Protein AF-R8NF69-F1 (afdb_monomer_lite)

Organism: Bacillus cereus (strain VD146) (NCBI:txid1053236)

Secondary structure (DSSP, 8-state):
-HHHHHHHHHH---HHHHHHHHHHHHHHTTPPPPPHHHHHHHHHHHHHHHHHHHHHHHHHT--HHHHHHHHHTTSBPTTSSSBHHHHHH---SS-SHHHHHHHHHHHHHHHTT------TTS-HHHHHHHHHHHTT--HHHHHTS-HHHHHHHHHHHHHHHHHHHH-

Foldseek 3Di:
DLVVLLVVLLQPVDQVVSLVVLVVVCVVVVHDDDPSVVSSVSSVVSNVVSLVVLLCLLCVPQDPLLLVLLLQQLDCDVPDPDGVVRLLLDQQPDPDPVSLVSLVVSLVSLVVSVDPGDCVPGHPNVLVVLLVVSSPDHSVRLVPDDSSSSSSSSSSVSVVSNVVSVD

Sequence (167 aa):
MSQVLLQYALENGNALHLIQVAIEELRKRKIILPAMTTIERMVWEVRRRAEEKIFRLLSSSLTMEHIEKLNRLLLWMEDSPKTYLAWLREIPSSYSPDSFLKVVEKLEYIWNLQLRIDTGDLHPNRLRQLSKIGSRYEPHSFRRFDNSKKYAILVVYLLELIQDLTD

InterPro domains:
  IPR025296 Domain of unknown function DUF4158 [PF13700] (2-46)

Radius of gyration: 19.12 Å; chains: 1; bounding box: 48×29×52 Å

pLDDT: mean 91.76, std 5.42, range [66.44, 97.44]

Structure (mmCIF, N/CA/C/O backbone):
data_AF-R8NF69-F1
#
_entry.id   AF-R8NF69-F1
#
loop_
_atom_site.group_PDB
_atom_site.id
_atom_site.type_symbol
_atom_site.label_atom_id
_atom_site.label_alt_id
_atom_site.label_comp_id
_atom_site.label_asym_id
_atom_site.label_entity_id
_atom_site.label_seq_id
_atom_site.pdbx_PDB_ins_code
_atom_site.Cartn_x
_atom_site.Cartn_y
_atom_site.Cartn_z
_atom_site.occupancy
_atom_site.B_iso_or_equiv
_atom_site.auth_seq_id
_atom_site.auth_comp_id
_atom_site.auth_asym_id
_atom_site.auth_atom_id
_atom_site.pdbx_PDB_model_num
ATOM 1 N N . MET A 1 1 ? -18.781 5.932 17.120 1.00 71.44 1 MET A N 1
ATOM 2 C CA . MET A 1 1 ? -17.544 5.170 17.400 1.00 71.44 1 MET A CA 1
ATOM 3 C C . MET A 1 1 ? -16.875 4.709 16.110 1.00 71.44 1 MET A C 1
ATOM 5 O O . MET A 1 1 ? -15.742 5.096 15.871 1.00 71.44 1 MET A O 1
ATOM 9 N N . SER A 1 2 ? -17.587 3.982 15.240 1.00 75.00 2 SER A N 1
ATOM 10 C CA . SER A 1 2 ? -17.063 3.503 13.947 1.00 75.00 2 SER A CA 1
ATOM 11 C C . SER A 1 2 ? -16.480 4.607 13.056 1.00 75.00 2 SER A C 1
ATOM 13 O O . SER A 1 2 ? -15.413 4.411 12.494 1.00 75.00 2 SER A O 1
ATOM 15 N N . GLN A 1 3 ? -17.131 5.773 12.970 1.00 81.06 3 GLN A N 1
ATOM 16 C CA . GLN A 1 3 ? -16.659 6.889 12.138 1.00 81.06 3 GLN A CA 1
ATOM 17 C C . GLN A 1 3 ? -15.337 7.496 12.629 1.00 81.06 3 GLN A C 1
ATOM 19 O O . GLN A 1 3 ? -14.500 7.870 11.818 1.00 81.06 3 GLN A O 1
ATOM 24 N N . VAL A 1 4 ? -15.142 7.575 13.950 1.00 87.31 4 VAL A N 1
ATOM 25 C CA . VAL A 1 4 ? -13.902 8.097 14.547 1.00 87.31 4 VAL A CA 1
ATOM 26 C C . VAL A 1 4 ? -12.769 7.105 14.315 1.00 87.31 4 VAL A C 1
ATOM 28 O O . VAL A 1 4 ? -11.737 7.474 13.770 1.00 87.31 4 VAL A O 1
ATOM 31 N N . LEU A 1 5 ? -12.998 5.824 14.624 1.00 91.50 5 LEU A N 1
ATOM 32 C CA . LEU A 1 5 ? -12.020 4.764 14.367 1.00 91.50 5 LEU A CA 1
ATOM 33 C C . LEU A 1 5 ? -11.660 4.631 12.884 1.00 91.50 5 LEU A C 1
ATOM 35 O O . LEU A 1 5 ? -10.534 4.259 12.570 1.00 91.50 5 LEU A O 1
ATOM 39 N N . LEU A 1 6 ? -12.592 4.933 11.974 1.00 93.31 6 LEU A N 1
ATOM 40 C CA . LEU A 1 6 ? -12.326 4.908 10.539 1.00 93.31 6 LEU A CA 1
ATOM 41 C C . LEU A 1 6 ? -11.264 5.930 10.134 1.00 93.31 6 LEU A C 1
ATOM 43 O O . LEU A 1 6 ? -10.413 5.584 9.326 1.00 93.31 6 LEU A O 1
ATOM 47 N N . GLN A 1 7 ? -11.272 7.137 10.707 1.00 92.62 7 GLN A N 1
ATOM 48 C CA . GLN A 1 7 ? -10.239 8.140 10.416 1.00 92.62 7 GLN A CA 1
ATOM 49 C C . GLN A 1 7 ? -8.859 7.632 10.841 1.00 92.62 7 GLN A C 1
ATOM 51 O O . GLN A 1 7 ? -7.955 7.543 10.016 1.00 92.62 7 GLN A O 1
ATOM 56 N N . TYR A 1 8 ? -8.744 7.124 12.071 1.00 93.56 8 TYR A N 1
ATOM 57 C CA . TYR A 1 8 ? -7.502 6.508 12.545 1.00 93.56 8 TYR A CA 1
ATOM 58 C C . TYR A 1 8 ? -7.055 5.321 11.681 1.00 93.56 8 TYR A C 1
ATOM 60 O O . TYR A 1 8 ? -5.865 5.144 11.441 1.00 93.56 8 TYR A O 1
ATOM 68 N N . ALA A 1 9 ? -7.988 4.510 11.174 1.00 94.44 9 ALA A N 1
ATOM 69 C CA . ALA A 1 9 ? -7.660 3.378 10.309 1.00 94.44 9 ALA A CA 1
ATOM 70 C C . ALA A 1 9 ? -7.218 3.793 8.895 1.00 94.44 9 ALA A C 1
ATOM 72 O O . ALA A 1 9 ? -6.434 3.070 8.273 1.00 94.44 9 ALA A O 1
ATOM 73 N N . LEU A 1 10 ? -7.700 4.933 8.386 1.00 93.50 10 LEU A N 1
ATOM 74 C CA . LEU A 1 10 ? -7.230 5.521 7.127 1.00 93.50 10 LEU A CA 1
ATOM 75 C C . LEU A 1 10 ? -5.794 6.046 7.258 1.00 93.50 10 LEU A C 1
ATOM 77 O O . LEU A 1 10 ? -5.026 5.955 6.303 1.00 93.50 10 LEU A O 1
ATOM 81 N N . GLU A 1 11 ? -5.414 6.520 8.444 1.00 93.44 11 GLU A N 1
ATOM 82 C CA . GLU A 1 11 ? -4.061 6.997 8.747 1.00 93.44 11 GLU A CA 1
ATOM 83 C C . GLU A 1 11 ? -3.086 5.853 9.060 1.00 93.44 11 GLU A C 1
ATOM 85 O O . GLU A 1 11 ? -1.942 5.845 8.593 1.00 93.44 11 GLU A O 1
ATOM 90 N N . ASN A 1 12 ? -3.537 4.873 9.850 1.00 92.62 12 ASN A N 1
ATOM 91 C CA . ASN A 1 12 ? -2.732 3.768 10.349 1.00 92.62 12 ASN A CA 1
ATOM 92 C C . ASN A 1 12 ? -3.557 2.477 10.483 1.00 92.62 12 ASN A C 1
ATOM 94 O O . ASN A 1 12 ? -4.356 2.300 11.400 1.00 92.62 12 ASN A O 1
ATOM 98 N N . GLY A 1 13 ? -3.285 1.505 9.611 1.00 89.56 13 GLY A N 1
ATOM 99 C CA . GLY A 1 13 ? -3.992 0.222 9.616 1.00 89.56 13 GLY A CA 1
ATOM 100 C C . GLY A 1 13 ? -3.480 -0.804 10.634 1.00 89.56 13 GLY A C 1
ATOM 101 O O . GLY A 1 13 ? -3.832 -1.980 10.505 1.00 89.56 13 GLY A O 1
ATOM 102 N N . ASN A 1 14 ? -2.625 -0.429 11.592 1.00 93.44 14 ASN A N 1
ATOM 103 C CA . ASN A 1 14 ? -2.115 -1.338 12.622 1.00 93.44 14 ASN A CA 1
ATOM 104 C C . ASN A 1 14 ? -3.223 -1.716 13.623 1.00 93.44 14 ASN A C 1
ATOM 106 O O . ASN A 1 14 ? -3.830 -0.855 14.254 1.00 93.44 14 ASN A O 1
ATOM 110 N N . ALA A 1 15 ? -3.470 -3.018 13.793 1.00 94.00 15 ALA A N 1
ATOM 111 C CA . ALA A 1 15 ? -4.564 -3.505 14.632 1.00 94.00 15 ALA A CA 1
ATOM 112 C C . ALA A 1 15 ? -4.401 -3.146 16.116 1.00 94.00 15 ALA A C 1
ATOM 114 O O . ALA A 1 15 ? -5.369 -2.723 16.737 1.00 94.00 15 ALA A O 1
ATOM 115 N N . LEU A 1 16 ? -3.193 -3.278 16.675 1.00 95.38 16 LEU A N 1
ATOM 116 C CA . LEU A 1 16 ? -2.937 -2.981 18.089 1.00 95.38 16 LEU A CA 1
ATOM 117 C C . LEU A 1 16 ? -3.137 -1.496 18.388 1.00 95.38 16 LEU A C 1
ATOM 119 O O . LEU A 1 16 ? -3.784 -1.156 19.374 1.00 95.38 16 LEU A O 1
ATOM 123 N N . HIS A 1 17 ? -2.654 -0.626 17.500 1.00 94.75 17 HIS A N 1
ATOM 124 C CA . HIS A 1 17 ? -2.890 0.811 17.602 1.00 94.75 17 HIS A CA 1
ATOM 125 C C . HIS A 1 17 ? -4.391 1.134 17.598 1.00 94.75 17 HIS A C 1
ATOM 127 O O . HIS A 1 17 ? -4.878 1.842 18.473 1.00 94.75 17 HIS A O 1
ATOM 133 N N . LEU A 1 18 ? -5.156 0.553 16.670 1.00 96.38 18 LEU A N 1
ATOM 134 C CA . LEU A 1 18 ? -6.599 0.790 16.586 1.00 96.38 18 LEU A CA 1
ATOM 135 C C . LEU A 1 18 ? -7.374 0.223 17.783 1.00 96.38 18 LEU A C 1
ATOM 137 O O . LEU A 1 18 ? -8.369 0.817 18.192 1.00 96.38 18 LEU A O 1
ATOM 141 N N . ILE A 1 19 ? -6.918 -0.885 18.374 1.00 97.25 19 ILE A N 1
ATOM 142 C CA . ILE A 1 19 ? -7.470 -1.413 19.631 1.00 97.25 19 ILE A CA 1
ATOM 143 C C . ILE A 1 19 ? -7.229 -0.422 20.776 1.00 97.25 19 ILE A C 1
ATOM 145 O O . ILE A 1 19 ? -8.160 -0.130 21.524 1.00 97.25 19 ILE A O 1
ATOM 149 N N . GLN A 1 20 ? -6.014 0.123 20.900 1.00 96.50 20 GLN A N 1
ATOM 150 C CA . GLN A 1 20 ? -5.691 1.130 21.919 1.00 96.50 20 GLN A CA 1
ATOM 151 C C . GLN A 1 20 ? -6.573 2.373 21.763 1.00 96.50 20 GLN A C 1
ATOM 153 O O . GLN A 1 20 ? -7.239 2.769 22.719 1.00 96.50 20 GLN A O 1
ATOM 158 N N . VAL A 1 21 ? -6.678 2.908 20.543 1.00 96.12 21 VAL A N 1
ATOM 159 C CA . VAL A 1 21 ? -7.554 4.046 20.227 1.00 96.12 21 VAL A CA 1
ATOM 160 C C . VAL A 1 21 ? -9.017 3.732 20.558 1.00 96.12 21 VAL A C 1
ATOM 162 O O . VAL A 1 21 ? -9.707 4.557 21.151 1.00 96.12 21 VAL A O 1
ATOM 165 N N . ALA A 1 22 ? -9.508 2.532 20.230 1.00 96.06 22 ALA A N 1
A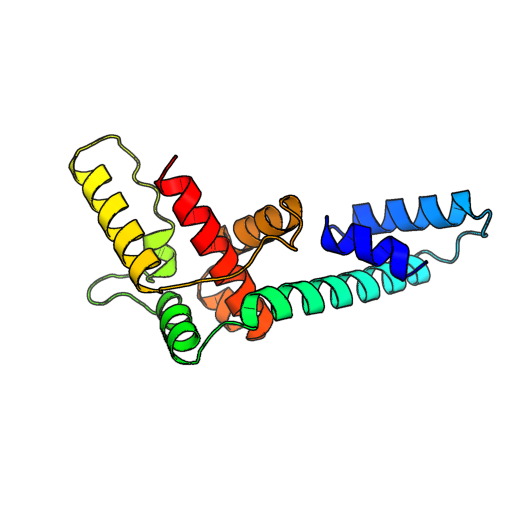TOM 166 C CA . ALA A 1 22 ? -10.879 2.133 20.545 1.00 96.06 22 ALA A CA 1
ATOM 167 C C . ALA A 1 22 ? -11.140 2.109 22.058 1.00 96.06 22 ALA A C 1
ATOM 169 O O . ALA A 1 22 ? -12.170 2.609 22.514 1.00 96.06 22 ALA A O 1
ATOM 170 N N . ILE A 1 23 ? -10.205 1.563 22.841 1.00 96.56 23 ILE A N 1
ATOM 171 C CA . ILE A 1 23 ? -10.284 1.532 24.308 1.00 96.56 23 ILE A CA 1
ATOM 172 C C . ILE A 1 23 ? -10.276 2.954 24.878 1.00 96.56 23 ILE A C 1
ATOM 174 O O . ILE A 1 23 ? -11.089 3.271 25.749 1.00 96.56 23 ILE A O 1
ATOM 178 N N . GLU A 1 24 ? -9.391 3.820 24.391 1.00 96.00 24 GLU A N 1
ATOM 179 C CA . GLU A 1 24 ? -9.318 5.218 24.819 1.00 96.00 24 GLU A CA 1
ATOM 180 C C . GLU A 1 24 ? -10.606 5.979 24.507 1.00 96.00 24 GLU A C 1
ATOM 182 O O . GLU A 1 24 ? -11.141 6.663 25.378 1.00 96.00 24 GLU A O 1
ATOM 187 N N . GLU A 1 25 ? -11.161 5.821 23.307 1.00 94.88 25 GLU A N 1
ATOM 188 C CA . GLU A 1 25 ? -12.417 6.461 22.917 1.00 94.88 25 GLU A CA 1
ATOM 189 C C . GLU A 1 25 ? -13.612 5.973 23.746 1.00 94.88 25 GLU A C 1
ATOM 191 O O . GLU A 1 25 ? -14.484 6.770 24.105 1.00 94.88 25 GLU A O 1
ATOM 196 N N . LEU A 1 26 ? -13.662 4.682 24.089 1.00 95.31 26 LEU A N 1
ATOM 197 C CA . LEU A 1 26 ? -14.677 4.140 24.998 1.00 95.31 26 LEU A CA 1
ATOM 198 C C . LEU A 1 26 ? -14.546 4.754 26.398 1.00 95.31 26 LEU A C 1
ATOM 200 O O . LEU A 1 26 ? -15.544 5.207 26.962 1.00 95.31 26 LEU A O 1
ATOM 204 N N . ARG A 1 27 ? -13.318 4.850 26.925 1.00 95.75 27 ARG A N 1
ATOM 205 C CA . ARG A 1 27 ? -13.034 5.471 28.229 1.00 95.75 27 ARG A CA 1
ATOM 206 C C . ARG A 1 27 ? -13.393 6.954 28.257 1.00 95.75 27 ARG A C 1
ATOM 208 O O . ARG A 1 27 ? -14.068 7.383 29.190 1.00 95.75 27 ARG A O 1
ATOM 215 N N . LYS A 1 28 ? -13.017 7.731 27.233 1.00 95.75 28 LYS A N 1
ATOM 216 C CA . LYS A 1 28 ? -13.366 9.163 27.114 1.00 95.75 28 LYS A CA 1
ATOM 217 C C . LYS A 1 28 ? -14.877 9.385 27.158 1.00 95.75 28 LYS A C 1
ATOM 219 O O . LYS A 1 28 ? -15.350 10.338 27.767 1.00 95.75 28 LYS A O 1
ATOM 224 N N . ARG A 1 29 ? -15.641 8.474 26.550 1.00 95.00 29 ARG A N 1
ATOM 225 C CA . ARG A 1 29 ? -17.112 8.497 26.542 1.00 95.00 29 ARG A CA 1
ATOM 226 C C . ARG A 1 29 ? -17.741 7.881 27.794 1.00 95.00 29 ARG A C 1
ATOM 228 O O . ARG A 1 29 ? -18.963 7.803 27.860 1.00 95.00 29 ARG A O 1
ATOM 235 N N . LYS A 1 30 ? -16.931 7.448 28.769 1.00 95.94 30 LYS A N 1
ATOM 236 C CA . LYS A 1 30 ? -17.358 6.778 30.008 1.00 95.94 30 LYS A CA 1
ATOM 237 C C . LYS A 1 30 ? -18.202 5.520 29.750 1.00 95.94 30 LYS A C 1
ATOM 239 O O . LYS A 1 30 ? -19.117 5.212 30.506 1.00 95.94 30 LYS A O 1
ATOM 244 N N . ILE A 1 31 ? -17.898 4.796 28.672 1.00 94.94 31 ILE A N 1
ATOM 245 C CA . ILE A 1 31 ? -18.554 3.535 28.314 1.00 94.94 31 ILE A CA 1
ATOM 246 C C . ILE A 1 31 ? -17.802 2.383 28.991 1.00 94.94 31 ILE A C 1
ATOM 248 O O . ILE A 1 31 ? -16.573 2.323 28.928 1.00 94.94 31 ILE A O 1
ATOM 252 N N . ILE A 1 32 ? -18.537 1.457 29.615 1.00 95.50 32 ILE A N 1
ATOM 253 C CA . ILE A 1 32 ? -17.968 0.217 30.165 1.00 95.50 32 ILE A CA 1
ATOM 254 C C . ILE A 1 32 ? -17.305 -0.558 29.026 1.00 95.50 32 ILE A C 1
ATOM 256 O O . ILE A 1 32 ? -17.918 -0.774 27.978 1.00 95.50 32 ILE A O 1
ATOM 260 N N . LEU A 1 33 ? -16.051 -0.970 29.223 1.00 95.38 33 LEU A N 1
ATOM 261 C CA . LEU A 1 33 ? -15.326 -1.707 28.196 1.00 95.38 33 LEU A CA 1
ATOM 262 C C . LEU A 1 33 ? -16.050 -3.029 27.900 1.00 95.38 33 LEU A C 1
ATOM 264 O O . LEU A 1 33 ? -16.240 -3.832 28.816 1.00 95.38 33 LEU A O 1
ATOM 268 N N . PRO A 1 34 ? -16.459 -3.269 26.641 1.00 95.56 34 PRO A N 1
ATOM 269 C CA . PRO A 1 34 ? -17.011 -4.554 26.256 1.00 95.56 34 PRO A CA 1
ATOM 270 C C . PRO A 1 34 ? -15.906 -5.618 26.266 1.00 95.56 34 PRO A C 1
ATOM 272 O O . PRO A 1 34 ? -14.716 -5.310 26.370 1.00 95.56 34 PRO A O 1
ATOM 275 N N . ALA A 1 35 ? -16.295 -6.883 26.106 1.00 97.44 35 ALA A N 1
ATOM 276 C CA . ALA A 1 35 ? -15.339 -7.976 25.960 1.00 97.44 35 ALA A CA 1
ATOM 277 C C . ALA A 1 35 ? -14.343 -7.701 24.817 1.00 97.44 35 ALA A C 1
ATOM 279 O O . ALA A 1 35 ? -14.723 -7.152 23.777 1.00 97.44 35 ALA A O 1
ATOM 280 N N . MET A 1 36 ? -13.085 -8.131 24.974 1.00 96.12 36 MET A N 1
ATOM 281 C CA . MET A 1 36 ? -12.031 -7.871 23.980 1.00 96.12 36 MET A CA 1
ATOM 282 C C . MET A 1 36 ? -12.396 -8.350 22.573 1.00 96.12 36 MET A C 1
ATOM 284 O O . MET A 1 36 ? -12.170 -7.622 21.612 1.00 96.12 36 MET A O 1
ATOM 288 N N . THR A 1 37 ? -13.084 -9.485 22.454 1.00 97.38 37 THR A N 1
ATOM 289 C CA . THR A 1 37 ? -13.587 -10.016 21.175 1.00 97.38 37 THR A CA 1
ATOM 290 C C . THR A 1 37 ? -14.514 -9.041 20.439 1.00 97.38 37 THR A C 1
ATOM 292 O O . THR A 1 37 ? -14.539 -8.989 19.210 1.00 97.38 37 THR A O 1
ATOM 295 N N . THR A 1 38 ? -15.263 -8.216 21.175 1.00 96.44 38 THR A N 1
ATOM 296 C CA . THR A 1 38 ? -16.123 -7.176 20.594 1.00 96.44 38 THR A CA 1
ATOM 297 C C . THR A 1 38 ? -15.295 -6.027 20.030 1.00 96.44 38 THR A C 1
ATOM 299 O O . THR A 1 38 ? -15.605 -5.522 18.950 1.00 96.44 38 THR A O 1
ATOM 302 N N . ILE A 1 39 ? -14.233 -5.635 20.737 1.00 96.25 39 ILE A N 1
ATOM 303 C CA . ILE A 1 39 ? -13.310 -4.579 20.308 1.00 96.25 39 ILE A CA 1
ATOM 304 C C . ILE A 1 39 ? -12.534 -5.040 19.073 1.00 96.25 39 ILE A C 1
ATOM 306 O O . ILE A 1 39 ? -12.482 -4.319 18.080 1.00 96.25 39 ILE A O 1
ATOM 310 N N . GLU A 1 40 ? -12.006 -6.263 19.089 1.00 96.25 40 GLU A N 1
ATOM 311 C CA . GLU A 1 40 ? -11.290 -6.861 17.959 1.00 96.25 40 GLU A CA 1
ATOM 312 C C . GLU A 1 40 ? -12.160 -6.928 16.708 1.00 96.25 40 GLU A C 1
ATOM 314 O O . GLU A 1 40 ? -11.733 -6.488 15.641 1.00 96.25 40 GLU A O 1
ATOM 319 N N . ARG A 1 41 ? -13.408 -7.401 16.838 1.00 96.25 41 ARG A N 1
ATOM 320 C CA . ARG A 1 41 ? -14.358 -7.432 15.720 1.00 96.25 41 ARG A CA 1
ATOM 321 C C . ARG A 1 41 ? -14.628 -6.030 15.177 1.00 96.25 41 ARG A C 1
ATOM 323 O O . ARG A 1 41 ? -14.630 -5.837 13.967 1.00 96.25 41 ARG A O 1
ATOM 330 N N . MET A 1 42 ? -14.816 -5.041 16.052 1.00 95.12 42 MET A N 1
ATOM 331 C CA . MET A 1 42 ? -15.015 -3.649 15.635 1.00 95.12 42 MET A CA 1
ATOM 332 C C . MET A 1 42 ? -13.799 -3.105 14.874 1.00 95.12 42 MET A C 1
ATOM 334 O O . MET A 1 42 ? -13.962 -2.485 13.825 1.00 95.12 42 MET A O 1
ATOM 338 N N . VAL A 1 43 ? -12.587 -3.353 15.374 1.00 96.44 43 VAL A N 1
ATOM 339 C CA . VAL A 1 43 ? -11.342 -2.937 14.719 1.00 96.44 43 VAL A CA 1
ATOM 340 C C . VAL A 1 43 ? -11.169 -3.644 13.378 1.00 96.44 43 VAL A C 1
ATOM 342 O O . VAL A 1 43 ? -10.813 -2.994 12.399 1.00 96.44 43 VAL A O 1
ATOM 345 N N . TRP A 1 44 ? -11.454 -4.944 13.296 1.00 96.12 44 TRP A N 1
ATOM 346 C CA . TRP A 1 44 ? -11.400 -5.700 12.046 1.00 96.12 44 TRP A CA 1
ATOM 347 C C . TRP A 1 44 ? -12.328 -5.109 10.978 1.00 96.12 44 TRP A C 1
ATOM 349 O O . TRP A 1 44 ? -11.877 -4.819 9.870 1.00 96.12 44 TRP A O 1
ATOM 359 N N . GLU A 1 45 ? -13.588 -4.842 11.331 1.00 95.88 45 GLU A N 1
ATOM 360 C CA . GLU A 1 45 ? -14.575 -4.218 10.441 1.00 95.88 45 GLU A CA 1
ATOM 361 C C . GLU A 1 45 ? -14.115 -2.845 9.940 1.00 95.88 45 GLU A C 1
ATOM 363 O O . GLU A 1 45 ? -14.180 -2.540 8.749 1.00 95.88 45 GLU A O 1
ATOM 368 N N . VAL A 1 46 ? -13.624 -1.998 10.847 1.00 95.88 46 VAL A N 1
ATOM 369 C CA . VAL A 1 46 ? -13.172 -0.649 10.495 1.00 95.88 46 VAL A CA 1
ATOM 370 C C . VAL A 1 46 ? -11.929 -0.693 9.604 1.00 95.88 46 VAL A C 1
ATOM 372 O O . VAL A 1 46 ? -11.867 0.039 8.616 1.00 95.88 46 VAL A O 1
ATOM 375 N N . ARG A 1 47 ? -10.968 -1.576 9.899 1.00 95.62 47 ARG A N 1
ATOM 376 C CA . ARG A 1 47 ? -9.777 -1.781 9.060 1.00 95.62 47 ARG A CA 1
ATOM 377 C C . ARG A 1 47 ? -10.160 -2.228 7.661 1.00 95.62 47 ARG A C 1
ATOM 379 O O . ARG A 1 47 ? -9.664 -1.657 6.696 1.00 95.62 47 ARG A O 1
ATOM 386 N N . ARG A 1 48 ? -11.068 -3.199 7.554 1.00 94.81 48 ARG A N 1
ATOM 387 C CA . ARG A 1 48 ? -11.565 -3.684 6.268 1.00 94.81 48 ARG A CA 1
ATOM 388 C C . ARG A 1 48 ? -12.193 -2.551 5.455 1.00 94.81 48 ARG A C 1
ATOM 390 O O . ARG A 1 48 ? -11.833 -2.367 4.299 1.00 94.81 48 ARG A O 1
ATOM 397 N N . ARG A 1 49 ? -13.054 -1.733 6.068 1.00 95.25 49 ARG A N 1
ATOM 398 C CA . ARG A 1 49 ? -13.665 -0.565 5.403 1.00 95.25 49 ARG A CA 1
ATOM 399 C C . ARG A 1 49 ? -12.631 0.466 4.954 1.00 95.25 49 ARG A C 1
ATOM 401 O O . ARG A 1 49 ? -12.763 1.025 3.866 1.00 95.25 49 ARG A O 1
ATOM 408 N N . ALA A 1 50 ? -11.618 0.730 5.780 1.00 95.19 50 ALA A N 1
ATOM 409 C CA . ALA A 1 50 ? -10.524 1.629 5.426 1.00 95.19 50 ALA A CA 1
ATOM 410 C C . ALA A 1 50 ? -9.730 1.085 4.227 1.00 95.19 50 ALA A C 1
ATOM 412 O O . ALA A 1 50 ? -9.514 1.812 3.263 1.00 95.19 50 ALA A O 1
ATOM 413 N N . GLU A 1 51 ? -9.359 -0.199 4.250 1.00 94.38 51 GLU A N 1
ATOM 414 C CA . GLU A 1 51 ? -8.659 -0.875 3.149 1.00 94.38 51 GLU A CA 1
ATOM 415 C C . GLU A 1 51 ? -9.466 -0.841 1.851 1.00 94.38 51 GLU A C 1
ATOM 417 O O . GLU A 1 51 ? -8.950 -0.402 0.828 1.00 94.38 51 GLU A O 1
ATOM 422 N N . GLU A 1 52 ? -10.749 -1.194 1.897 1.00 93.94 52 GLU A N 1
ATOM 423 C CA . GLU A 1 52 ? -11.642 -1.127 0.737 1.00 93.94 52 GLU A CA 1
ATOM 424 C C . GLU A 1 52 ? -11.777 0.301 0.187 1.00 93.94 52 GLU A C 1
ATOM 426 O O . GLU A 1 52 ? -11.899 0.489 -1.023 1.00 93.94 52 GLU A O 1
ATOM 431 N N . LYS A 1 53 ? -11.778 1.332 1.043 1.00 93.62 53 LYS A N 1
ATOM 432 C CA . LYS A 1 53 ? -11.803 2.735 0.596 1.00 93.62 53 LYS A CA 1
ATOM 433 C C . LYS A 1 53 ? -10.491 3.121 -0.092 1.00 93.62 53 LYS A C 1
ATOM 435 O O . LYS A 1 53 ? -10.528 3.678 -1.184 1.00 93.62 53 LYS A O 1
ATOM 440 N N . ILE A 1 54 ? -9.355 2.797 0.524 1.00 94.44 54 ILE A N 1
ATOM 441 C CA . ILE A 1 54 ? -8.022 3.133 0.012 1.00 94.44 54 ILE A CA 1
ATOM 442 C C . ILE A 1 54 ? -7.758 2.426 -1.318 1.00 94.44 54 ILE A C 1
ATOM 444 O O . ILE A 1 54 ? -7.353 3.064 -2.285 1.00 94.44 54 ILE A O 1
ATOM 448 N N . PHE A 1 55 ? -8.013 1.118 -1.392 1.00 94.44 55 PHE A N 1
ATOM 449 C CA . PHE A 1 55 ? -7.740 0.351 -2.604 1.00 94.44 55 PHE A CA 1
ATOM 450 C C . PHE A 1 55 ? -8.639 0.774 -3.755 1.00 94.44 55 PHE A C 1
ATOM 452 O O . PHE A 1 55 ? -8.150 0.901 -4.874 1.00 94.44 55 PHE A O 1
ATOM 459 N N . ARG A 1 56 ? -9.918 1.080 -3.495 1.00 91.56 56 ARG A N 1
ATOM 460 C CA . ARG A 1 56 ? -10.792 1.658 -4.523 1.00 91.56 56 ARG A CA 1
ATOM 461 C C . ARG A 1 56 ? -10.258 2.983 -5.037 1.00 91.56 56 ARG A C 1
AT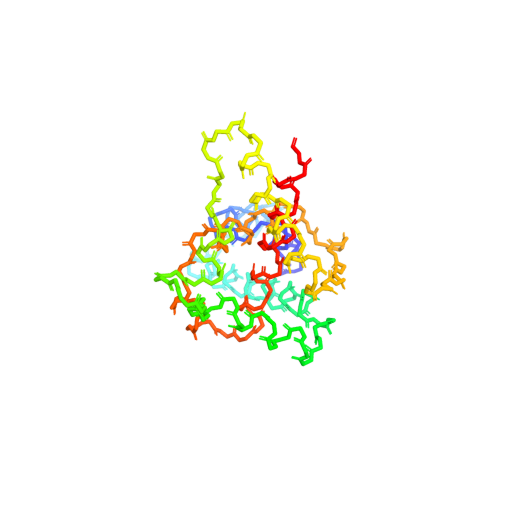OM 463 O O . ARG A 1 56 ? -10.198 3.141 -6.244 1.00 91.56 56 ARG A O 1
ATOM 470 N N . LEU A 1 57 ? -9.829 3.892 -4.164 1.00 91.94 57 LEU A N 1
ATOM 471 C CA . LEU A 1 57 ? -9.274 5.175 -4.596 1.00 91.94 57 LEU A CA 1
ATOM 472 C C . LEU A 1 57 ? -8.035 4.972 -5.485 1.00 91.94 57 L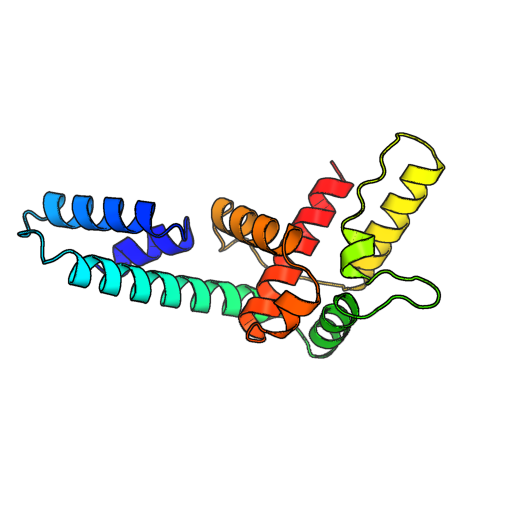EU A C 1
ATOM 474 O O . LEU A 1 57 ? -8.020 5.440 -6.619 1.00 91.94 57 LEU A O 1
ATOM 478 N N . LEU A 1 58 ? -7.078 4.156 -5.034 1.00 92.44 58 LEU A N 1
ATOM 479 C CA . LEU A 1 58 ? -5.834 3.862 -5.762 1.00 92.44 58 LEU A CA 1
ATOM 480 C C . LEU A 1 58 ? -6.030 3.094 -7.076 1.00 92.44 58 LEU A C 1
ATOM 482 O O . LEU A 1 58 ? -5.167 3.152 -7.947 1.00 92.44 58 LEU A O 1
ATOM 486 N N . SER A 1 59 ? -7.124 2.340 -7.209 1.00 90.00 59 SER A N 1
ATOM 487 C CA . SER A 1 59 ? -7.421 1.559 -8.418 1.00 90.00 59 SER A CA 1
ATOM 488 C C . SER A 1 59 ? -8.487 2.183 -9.320 1.00 90.00 59 SER A C 1
ATOM 490 O O . SER A 1 59 ? -8.655 1.725 -10.445 1.00 90.00 59 SER A O 1
ATOM 492 N N . SER A 1 60 ? -9.181 3.233 -8.870 1.00 87.00 60 SER A N 1
ATOM 493 C CA . SER A 1 60 ? -10.320 3.825 -9.589 1.00 87.00 60 SER A CA 1
ATOM 494 C C . SER A 1 60 ? -9.951 4.469 -10.926 1.00 87.00 60 SER A C 1
ATOM 496 O O . SER A 1 60 ? -10.761 4.444 -11.848 1.00 87.00 60 SER A O 1
ATOM 498 N N . SER A 1 61 ? -8.737 5.010 -11.050 1.00 86.56 61 SER A N 1
ATOM 499 C CA . SER A 1 61 ? -8.230 5.632 -12.278 1.00 86.56 61 SER A CA 1
ATOM 500 C C . SER A 1 61 ? -7.393 4.683 -13.146 1.00 86.56 61 SER A C 1
ATOM 502 O O . SER A 1 61 ? -6.818 5.102 -14.154 1.00 86.56 61 SER A O 1
ATOM 504 N N . LEU A 1 62 ? -7.306 3.395 -12.787 1.00 92.62 62 LEU A N 1
ATOM 505 C CA . LEU A 1 62 ? -6.580 2.410 -13.585 1.00 92.62 62 LEU A CA 1
ATOM 506 C C . LEU A 1 62 ? -7.411 1.980 -14.796 1.00 92.62 62 LEU A C 1
ATOM 508 O O . LEU A 1 62 ? -8.517 1.459 -14.662 1.00 92.62 62 LEU A O 1
ATOM 512 N N . THR A 1 63 ? -6.849 2.168 -15.988 1.00 94.25 63 THR A N 1
ATOM 513 C CA . THR A 1 63 ? -7.405 1.651 -17.239 1.00 94.25 63 THR A CA 1
ATOM 514 C C . THR A 1 63 ? -7.034 0.178 -17.410 1.00 94.25 63 THR A C 1
ATOM 516 O O . THR A 1 63 ? -6.170 -0.350 -16.703 1.00 94.25 63 THR A O 1
ATOM 519 N N . MET A 1 64 ? -7.650 -0.494 -18.386 1.00 94.00 64 MET A N 1
ATOM 520 C CA . MET A 1 64 ? -7.266 -1.865 -18.738 1.00 94.00 64 MET A CA 1
ATOM 521 C C . MET A 1 64 ? -5.787 -1.956 -19.144 1.00 94.00 64 MET A C 1
ATOM 523 O O . MET A 1 64 ? -5.090 -2.871 -18.719 1.00 94.00 64 MET A O 1
ATOM 527 N N . GLU A 1 65 ? -5.279 -0.957 -19.870 1.00 94.94 65 GLU A N 1
ATOM 528 C CA . GLU A 1 65 ? -3.862 -0.872 -20.235 1.00 94.94 65 GLU A CA 1
ATOM 529 C C . GLU A 1 65 ? -2.957 -0.776 -18.995 1.00 94.94 65 GLU A C 1
ATOM 531 O O . GLU A 1 65 ? -1.958 -1.491 -18.895 1.00 94.94 65 GLU A O 1
ATOM 536 N N . HIS A 1 66 ? -3.317 0.050 -18.002 1.00 95.56 66 HIS A N 1
ATOM 537 C CA . HIS A 1 66 ? -2.575 0.101 -16.739 1.00 95.56 66 HIS A CA 1
ATOM 538 C C . HIS A 1 66 ? -2.595 -1.257 -16.029 1.00 95.56 66 HIS A C 1
ATOM 540 O O . HIS A 1 66 ? -1.567 -1.703 -15.525 1.00 95.56 66 HIS A O 1
ATOM 546 N N . ILE A 1 67 ? -3.743 -1.938 -16.007 1.00 95.00 67 ILE A N 1
ATOM 547 C CA . ILE A 1 67 ? -3.885 -3.269 -15.405 1.00 95.00 67 ILE A CA 1
ATOM 548 C C . ILE A 1 67 ? -2.968 -4.289 -16.094 1.00 95.00 67 ILE A C 1
ATOM 550 O O . ILE A 1 67 ? -2.280 -5.051 -15.412 1.00 95.00 67 ILE A O 1
ATOM 554 N N . GLU A 1 68 ? -2.918 -4.304 -17.425 1.00 95.25 68 GLU A N 1
ATOM 555 C CA . GLU A 1 68 ? -2.037 -5.187 -18.197 1.00 95.25 68 GLU A CA 1
ATOM 556 C C . GLU A 1 68 ? -0.560 -4.913 -17.904 1.00 95.25 68 GLU A C 1
ATOM 558 O O . GLU A 1 68 ? 0.191 -5.835 -17.569 1.00 95.25 68 GLU A O 1
ATOM 563 N N . LYS A 1 69 ? -0.158 -3.638 -17.923 1.00 95.62 69 LYS A N 1
ATOM 564 C CA . LYS A 1 69 ? 1.203 -3.208 -17.582 1.00 95.62 69 LYS A CA 1
ATOM 565 C C . LYS A 1 69 ? 1.588 -3.592 -16.146 1.00 95.62 69 LYS A C 1
ATOM 567 O O . LYS A 1 69 ? 2.678 -4.115 -15.921 1.00 95.62 69 LYS A O 1
ATOM 572 N N . LEU A 1 70 ? 0.686 -3.417 -15.176 1.00 95.75 70 LEU A N 1
ATOM 573 C CA . LEU A 1 70 ? 0.896 -3.831 -13.783 1.00 95.75 70 LEU A CA 1
ATOM 574 C C . LEU A 1 70 ? 0.988 -5.357 -13.639 1.00 95.75 70 LEU A C 1
ATOM 576 O O . LEU A 1 70 ? 1.795 -5.852 -12.854 1.00 95.75 70 LEU A O 1
ATOM 580 N N . ASN A 1 71 ? 0.199 -6.123 -14.395 1.00 95.81 71 ASN A N 1
ATOM 581 C CA . ASN A 1 71 ? 0.304 -7.582 -14.405 1.00 95.81 71 ASN A CA 1
ATOM 582 C C . ASN A 1 71 ? 1.647 -8.048 -14.988 1.00 95.81 71 ASN A C 1
ATOM 584 O O . ASN A 1 71 ? 2.220 -9.008 -14.467 1.00 95.81 71 ASN A O 1
ATOM 588 N N . ARG A 1 72 ? 2.185 -7.351 -16.001 1.00 95.31 72 ARG A N 1
ATOM 589 C CA . ARG A 1 72 ? 3.509 -7.641 -16.581 1.00 95.31 72 ARG A CA 1
ATOM 590 C C . ARG A 1 72 ? 4.625 -7.576 -15.538 1.00 95.31 72 ARG A C 1
ATOM 592 O O . ARG A 1 72 ? 5.547 -8.382 -15.600 1.00 95.31 72 ARG A O 1
ATOM 599 N N . LEU A 1 73 ? 4.497 -6.721 -14.517 1.00 94.94 73 LEU A N 1
ATOM 600 C CA . LEU A 1 73 ? 5.455 -6.650 -13.402 1.00 94.94 73 LEU A CA 1
ATOM 601 C C . LEU A 1 73 ? 5.659 -8.000 -12.702 1.00 94.94 73 LEU A C 1
ATOM 603 O O . LEU A 1 73 ? 6.731 -8.283 -12.172 1.00 94.94 73 LEU A O 1
ATOM 607 N N . LEU A 1 74 ? 4.620 -8.835 -12.692 1.00 95.06 74 LEU A N 1
ATOM 608 C CA . LEU A 1 74 ? 4.610 -10.128 -12.014 1.00 95.06 74 LEU A CA 1
ATOM 609 C C . LEU A 1 74 ? 5.084 -11.281 -12.912 1.00 95.06 74 LEU A C 1
ATOM 611 O O . LEU A 1 74 ? 5.052 -12.438 -12.473 1.00 95.06 74 LEU A O 1
ATOM 615 N N . LEU A 1 75 ? 5.465 -10.992 -14.157 1.00 94.88 75 LEU A N 1
ATOM 616 C CA . LEU A 1 75 ? 5.996 -11.947 -15.124 1.00 94.88 75 LEU A CA 1
ATOM 617 C C . LEU A 1 75 ? 7.523 -11.889 -15.155 1.00 94.88 75 LEU A C 1
ATOM 619 O O . LEU A 1 75 ? 8.132 -10.902 -14.738 1.00 94.88 75 LEU A O 1
ATOM 623 N N . TRP A 1 76 ? 8.124 -12.971 -15.642 1.00 94.56 76 TRP A N 1
ATOM 624 C CA . TRP A 1 76 ? 9.552 -13.031 -15.936 1.00 94.56 76 TRP A CA 1
ATOM 625 C C . TRP A 1 76 ? 9.899 -12.050 -17.056 1.00 94.56 76 TRP A C 1
ATOM 627 O O . TRP A 1 76 ? 9.099 -11.842 -17.969 1.00 94.56 76 TRP A O 1
ATOM 637 N N . MET A 1 77 ? 11.072 -11.439 -16.954 1.00 94.19 77 MET A N 1
ATOM 638 C CA . MET A 1 77 ? 11.651 -10.654 -18.034 1.00 94.19 77 MET A CA 1
ATOM 639 C C . MET A 1 77 ? 12.114 -11.579 -19.161 1.00 94.19 77 MET A C 1
ATOM 641 O O . MET A 1 77 ? 12.497 -12.725 -18.921 1.00 94.19 77 MET A O 1
ATOM 645 N N . GLU A 1 78 ? 12.098 -11.061 -20.384 1.00 89.19 78 GLU A N 1
ATOM 646 C CA . GLU A 1 78 ? 12.732 -11.724 -21.523 1.00 89.19 78 GLU A CA 1
ATOM 647 C C . GLU A 1 78 ? 14.240 -11.856 -21.242 1.00 89.19 78 GLU A C 1
ATOM 649 O O . GLU A 1 78 ? 14.866 -10.930 -20.725 1.00 89.19 78 GLU A O 1
ATOM 654 N N . ASP A 1 79 ? 14.790 -13.049 -21.480 1.00 88.00 79 ASP A N 1
ATOM 655 C CA . ASP A 1 79 ? 16.214 -13.381 -21.315 1.00 88.00 79 ASP A CA 1
ATOM 656 C C . ASP A 1 79 ? 16.823 -13.154 -19.915 1.00 88.00 79 ASP A C 1
ATOM 658 O O . ASP A 1 79 ? 18.043 -13.091 -19.754 1.00 88.00 79 ASP A O 1
ATOM 662 N N . SER A 1 80 ? 15.998 -13.084 -18.866 1.00 90.00 80 SER A N 1
ATOM 663 C CA . SER A 1 80 ? 16.464 -12.904 -17.488 1.00 90.00 80 SER A CA 1
ATOM 664 C C . SER A 1 80 ? 15.712 -13.807 -16.504 1.00 90.00 80 SER A C 1
ATOM 666 O O . SER A 1 80 ? 14.487 -13.922 -16.564 1.00 90.00 80 SER A O 1
ATOM 668 N N . PRO A 1 81 ? 16.404 -14.416 -15.521 1.00 90.00 81 PRO A N 1
ATOM 669 C CA . PRO A 1 81 ? 15.782 -15.242 -14.490 1.00 90.00 81 PRO A CA 1
ATOM 670 C C . PRO A 1 81 ? 15.124 -14.388 -13.395 1.00 90.00 81 PRO A C 1
ATOM 672 O O . PRO A 1 81 ? 15.075 -14.802 -12.242 1.00 90.00 81 PRO A O 1
ATOM 675 N N . LYS A 1 82 ? 14.682 -13.166 -13.703 1.00 92.25 82 LYS A N 1
ATOM 676 C CA . LYS A 1 82 ? 14.050 -12.238 -12.759 1.00 92.25 82 LYS A CA 1
ATOM 677 C C . LYS A 1 82 ? 12.704 -11.801 -13.303 1.00 92.25 82 LYS A C 1
ATOM 679 O O . LYS A 1 82 ? 12.495 -11.738 -14.510 1.00 92.25 82 LYS A O 1
ATOM 684 N N . THR A 1 83 ? 11.781 -11.479 -12.407 1.00 94.81 83 THR A N 1
ATOM 685 C CA . THR A 1 83 ? 10.570 -10.757 -12.802 1.00 94.81 83 THR A CA 1
ATOM 686 C C . THR A 1 83 ? 10.860 -9.273 -12.952 1.00 94.81 83 THR A C 1
ATOM 688 O O . THR A 1 83 ? 11.797 -8.763 -12.337 1.00 94.81 83 THR A O 1
ATOM 691 N N . TYR A 1 84 ? 10.027 -8.560 -13.709 1.00 94.81 84 TYR A N 1
ATOM 692 C CA . TYR A 1 84 ? 10.119 -7.099 -13.809 1.00 94.81 84 TYR A CA 1
ATOM 693 C C . TYR A 1 84 ? 10.048 -6.431 -12.424 1.00 94.81 84 TYR A C 1
ATOM 695 O O . TYR A 1 84 ? 10.814 -5.515 -12.140 1.00 94.81 84 TYR A O 1
ATOM 703 N N . LEU A 1 85 ? 9.192 -6.925 -11.518 1.00 94.69 85 LEU A N 1
ATOM 704 C CA . LEU A 1 85 ? 9.117 -6.432 -10.139 1.00 94.69 85 LEU A CA 1
ATOM 705 C C . LEU A 1 85 ? 10.407 -6.695 -9.346 1.00 94.69 85 LEU A C 1
ATOM 707 O O . LEU A 1 85 ? 10.840 -5.829 -8.587 1.00 94.69 85 LEU A O 1
ATOM 711 N N . ALA A 1 86 ? 11.012 -7.878 -9.496 1.00 93.12 86 ALA A N 1
ATOM 712 C CA . ALA A 1 86 ? 12.271 -8.203 -8.829 1.00 93.12 86 ALA A CA 1
ATOM 713 C C . ALA A 1 86 ? 13.414 -7.325 -9.353 1.00 93.12 86 ALA A C 1
ATOM 715 O O . ALA A 1 86 ? 14.147 -6.754 -8.555 1.00 93.12 86 ALA A O 1
ATOM 716 N N . TRP A 1 87 ? 13.506 -7.143 -10.673 1.00 93.81 87 TRP A N 1
ATOM 717 C CA . TRP A 1 87 ? 14.471 -6.238 -11.293 1.00 93.81 87 TRP A CA 1
ATOM 718 C C . TRP A 1 87 ? 14.308 -4.799 -10.796 1.00 93.81 87 TRP A C 1
ATOM 720 O O . TRP A 1 87 ? 15.294 -4.206 -10.365 1.00 93.81 87 TRP A O 1
ATOM 730 N N . LEU A 1 88 ? 13.085 -4.257 -10.754 1.00 93.00 88 LEU A N 1
ATOM 731 C CA . LEU A 1 88 ? 12.817 -2.905 -10.242 1.00 93.00 88 LEU A CA 1
ATOM 732 C C . LEU A 1 88 ? 13.323 -2.710 -8.804 1.00 93.00 88 LEU A C 1
ATOM 734 O O . LEU A 1 88 ? 13.917 -1.674 -8.509 1.00 93.00 88 LEU A O 1
ATOM 738 N N . ARG A 1 89 ? 13.192 -3.729 -7.946 1.00 89.12 89 ARG A N 1
ATOM 739 C CA . ARG A 1 89 ? 13.618 -3.699 -6.532 1.00 89.12 89 ARG A CA 1
ATOM 740 C C . ARG A 1 89 ? 15.124 -3.668 -6.311 1.00 89.12 89 ARG A C 1
ATOM 742 O O . ARG A 1 89 ? 15.557 -3.335 -5.213 1.00 89.12 89 ARG A O 1
ATOM 749 N N . GLU A 1 90 ? 15.922 -4.034 -7.306 1.00 87.38 90 GLU A N 1
ATOM 750 C CA . GLU A 1 90 ? 17.375 -4.097 -7.149 1.00 87.38 90 GLU A CA 1
ATOM 751 C C . GLU A 1 90 ? 17.989 -2.704 -7.056 1.00 87.38 90 GLU A C 1
ATOM 753 O O . GLU A 1 90 ? 18.189 -2.025 -8.059 1.00 87.38 90 GLU A O 1
ATOM 758 N N . ILE A 1 91 ? 18.314 -2.263 -5.850 1.00 73.44 91 ILE A N 1
ATOM 759 C CA . ILE A 1 91 ? 19.003 -0.988 -5.670 1.00 73.44 91 ILE A CA 1
ATOM 760 C C . ILE A 1 91 ? 20.445 -1.152 -6.184 1.00 73.44 91 ILE A C 1
ATOM 762 O O . ILE A 1 91 ? 21.133 -2.086 -5.756 1.00 73.44 91 ILE A O 1
ATOM 766 N N . PRO A 1 92 ? 20.925 -0.292 -7.101 1.00 74.81 92 PRO A N 1
ATOM 767 C CA . PRO A 1 92 ? 22.316 -0.328 -7.525 1.00 74.81 92 PRO A CA 1
ATOM 768 C C . PRO A 1 92 ? 23.237 -0.087 -6.326 1.00 74.81 92 PRO A C 1
ATOM 770 O O . PRO A 1 92 ? 23.073 0.872 -5.580 1.00 74.81 92 PRO A O 1
ATOM 773 N N . SER A 1 93 ? 24.226 -0.955 -6.137 1.00 66.44 93 SER A N 1
ATOM 774 C CA . SER A 1 93 ? 25.081 -0.960 -4.945 1.00 66.44 93 SER A CA 1
ATOM 775 C C . SER A 1 93 ? 26.274 0.003 -5.006 1.00 66.44 93 SER A C 1
ATOM 777 O O . SER A 1 93 ? 27.080 0.024 -4.079 1.00 66.44 93 SER A O 1
ATOM 779 N N . SER A 1 94 ? 26.449 0.761 -6.093 1.00 73.38 94 SER A N 1
ATOM 780 C CA . SER A 1 94 ? 27.601 1.653 -6.282 1.00 73.38 94 SER A CA 1
ATOM 781 C C . SER A 1 94 ? 27.235 2.930 -7.033 1.00 73.38 94 SER A C 1
ATOM 783 O O . SER A 1 94 ? 26.397 2.906 -7.931 1.00 73.38 94 SER A O 1
ATOM 785 N N . TYR A 1 95 ? 27.922 4.029 -6.727 1.00 73.31 95 TYR A N 1
ATOM 786 C CA . TYR A 1 95 ? 27.826 5.298 -7.456 1.00 73.31 95 TYR A CA 1
ATOM 787 C C . TYR A 1 95 ? 28.755 5.287 -8.680 1.00 73.31 95 TYR A C 1
ATOM 789 O O . TYR A 1 95 ? 29.765 5.985 -8.720 1.00 73.31 95 TYR A O 1
ATOM 797 N N . SER A 1 96 ? 28.451 4.430 -9.657 1.00 82.19 96 SER A N 1
ATOM 798 C CA . SER A 1 96 ? 29.174 4.348 -10.934 1.00 82.19 96 SER A CA 1
ATOM 799 C C . SER A 1 96 ? 28.310 4.866 -12.094 1.00 82.19 96 SER A C 1
ATOM 801 O O . SER A 1 96 ? 27.082 4.815 -11.983 1.00 82.19 96 SER A O 1
ATOM 803 N N . PRO A 1 97 ? 28.901 5.322 -13.216 1.00 82.75 97 PRO A N 1
ATOM 804 C CA . PRO A 1 97 ? 28.137 5.689 -14.412 1.00 82.75 97 PRO A CA 1
ATOM 805 C C . PRO A 1 97 ? 27.186 4.577 -14.886 1.00 82.75 97 PRO A C 1
ATOM 807 O O . PRO A 1 97 ? 26.036 4.849 -15.218 1.00 82.75 97 PRO A O 1
ATOM 810 N N . ASP A 1 98 ? 27.615 3.315 -14.816 1.00 84.31 98 ASP A N 1
ATOM 811 C CA . ASP A 1 98 ? 26.781 2.162 -15.180 1.00 84.31 98 ASP A CA 1
ATOM 812 C C . ASP A 1 98 ? 25.591 1.980 -14.230 1.00 84.31 98 ASP A C 1
ATOM 814 O O . ASP A 1 98 ? 24.490 1.619 -14.646 1.00 84.31 98 ASP A O 1
ATOM 818 N N . SER A 1 99 ? 25.791 2.239 -12.936 1.00 85.88 99 SER A N 1
ATOM 819 C CA . SER A 1 99 ? 24.708 2.219 -11.950 1.00 85.88 99 SER A CA 1
ATOM 820 C C . SER A 1 99 ? 23.696 3.330 -12.202 1.00 85.88 99 SER A C 1
ATOM 822 O O . SER A 1 99 ? 22.502 3.100 -12.036 1.00 85.88 99 SER A O 1
ATOM 824 N N . PHE A 1 100 ? 24.153 4.505 -12.638 1.00 87.06 100 PHE A N 1
ATOM 825 C CA . PHE A 1 100 ? 23.271 5.610 -13.002 1.00 87.06 100 PHE A CA 1
ATOM 826 C C . PHE A 1 100 ? 22.403 5.257 -14.215 1.00 87.06 100 PHE A C 1
ATOM 828 O O . PHE A 1 100 ? 21.190 5.440 -14.170 1.00 87.06 100 PHE A O 1
ATOM 835 N N . LEU A 1 101 ? 22.983 4.656 -15.259 1.00 90.00 101 LEU A N 1
ATOM 836 C CA . LEU A 1 101 ? 22.216 4.197 -16.424 1.00 90.00 101 LEU A CA 1
ATOM 837 C C . LEU A 1 101 ? 21.131 3.177 -16.044 1.00 90.00 101 LEU A C 1
ATOM 839 O O . LEU A 1 101 ? 20.010 3.264 -16.537 1.00 90.00 101 LEU A O 1
ATOM 843 N N . LYS A 1 102 ? 21.417 2.266 -15.104 1.00 90.62 102 LYS A N 1
ATOM 844 C CA . LYS A 1 102 ? 20.416 1.320 -14.573 1.00 90.62 102 LYS A CA 1
ATOM 845 C C . LYS A 1 102 ? 19.273 2.013 -13.828 1.00 90.62 102 LYS A C 1
ATOM 847 O O . LYS A 1 102 ? 18.147 1.527 -13.857 1.00 90.62 102 LYS A O 1
ATOM 852 N N . VAL A 1 103 ? 19.548 3.116 -13.131 1.00 91.25 103 VAL A N 1
ATOM 853 C CA . VAL A 1 103 ? 18.508 3.924 -12.470 1.00 91.25 103 VAL A CA 1
ATOM 854 C C . VAL A 1 103 ? 17.627 4.599 -13.513 1.00 91.25 103 VAL A C 1
ATOM 856 O O . VAL A 1 103 ? 16.405 4.521 -13.409 1.00 91.25 103 VAL A O 1
ATOM 859 N N . VAL A 1 104 ? 18.235 5.190 -14.546 1.00 92.00 104 VAL A N 1
ATOM 860 C CA . VAL A 1 104 ? 17.509 5.820 -15.657 1.00 92.00 104 VAL A CA 1
ATOM 861 C C . VAL A 1 104 ? 16.599 4.810 -16.356 1.00 92.00 104 VAL A C 1
ATOM 863 O O . VAL A 1 104 ? 15.414 5.082 -16.507 1.00 92.00 104 VAL A O 1
ATOM 866 N N . GLU A 1 105 ? 17.098 3.615 -16.682 1.00 93.25 105 GLU A N 1
ATOM 867 C CA . GLU A 1 105 ? 16.303 2.549 -17.312 1.00 93.25 105 GLU A CA 1
ATOM 868 C C . GLU A 1 105 ? 15.060 2.184 -16.478 1.00 93.25 105 GLU A C 1
ATOM 870 O O . GLU A 1 105 ? 13.958 2.000 -17.001 1.00 93.25 105 GLU A O 1
ATOM 875 N N . LY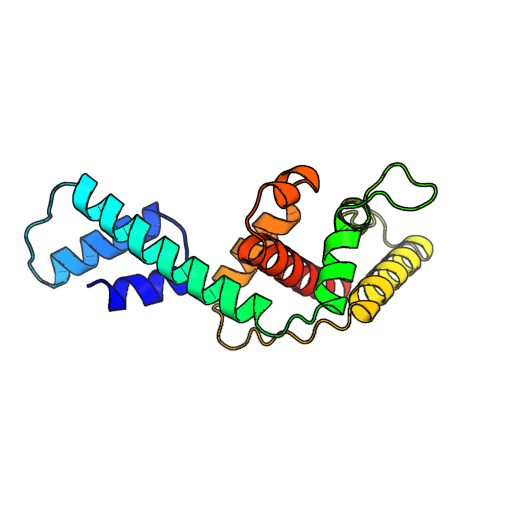S A 1 106 ? 15.210 2.123 -15.151 1.00 94.06 106 LYS A N 1
ATOM 876 C CA . LYS A 1 106 ? 14.095 1.865 -14.232 1.00 94.06 106 LYS A CA 1
ATOM 877 C C . LYS A 1 106 ? 13.101 3.015 -14.193 1.00 94.06 106 LYS A C 1
ATOM 879 O O . LYS A 1 106 ? 11.899 2.763 -14.247 1.00 94.06 106 LYS A O 1
ATOM 884 N N . LEU A 1 107 ? 13.579 4.255 -14.103 1.00 93.75 107 LEU A N 1
ATOM 885 C CA . LEU A 1 107 ? 12.721 5.439 -14.115 1.00 93.75 107 LEU A CA 1
ATOM 886 C C . LEU A 1 107 ? 11.927 5.526 -15.419 1.00 93.75 107 LEU A C 1
ATOM 888 O O . LEU A 1 107 ? 10.708 5.680 -15.376 1.00 93.75 107 LEU A O 1
ATOM 892 N N . GLU A 1 108 ? 12.580 5.328 -16.565 1.00 94.62 108 GLU A N 1
ATOM 893 C CA . GLU A 1 108 ? 11.926 5.276 -17.873 1.00 94.62 108 GLU A CA 1
ATOM 894 C C . GLU A 1 108 ? 10.871 4.170 -17.929 1.00 94.62 108 GLU A C 1
ATOM 896 O O . GLU A 1 108 ? 9.743 4.408 -18.370 1.00 94.62 108 GLU A O 1
ATOM 901 N N . TYR A 1 109 ? 11.191 2.973 -17.430 1.00 95.31 109 TYR A N 1
ATOM 902 C CA . TYR A 1 109 ? 10.232 1.875 -17.366 1.00 95.31 109 TYR A CA 1
ATOM 903 C C . TYR A 1 109 ? 8.991 2.254 -16.546 1.00 95.31 109 TYR A C 1
ATOM 905 O O . TYR A 1 109 ? 7.870 2.029 -17.003 1.00 95.31 109 TYR A O 1
ATOM 913 N N . ILE A 1 110 ? 9.166 2.854 -15.361 1.00 94.69 110 ILE A N 1
ATOM 914 C CA . ILE A 1 110 ? 8.042 3.247 -14.501 1.00 94.69 110 ILE A CA 1
ATOM 915 C C . ILE A 1 110 ? 7.249 4.407 -15.126 1.00 94.69 110 ILE A C 1
ATOM 917 O O . ILE A 1 110 ? 6.018 4.368 -15.129 1.00 94.69 110 ILE A O 1
ATOM 921 N N . TRP A 1 111 ? 7.907 5.414 -15.704 1.00 93.62 111 TRP A N 1
ATOM 922 C CA . TRP A 1 111 ? 7.232 6.532 -16.375 1.00 93.62 111 TRP A CA 1
ATOM 923 C C . TRP A 1 111 ? 6.416 6.084 -17.593 1.00 93.62 111 TRP A C 1
ATOM 925 O O . TRP A 1 111 ? 5.307 6.583 -17.799 1.00 93.62 111 TRP A O 1
ATOM 935 N N . ASN A 1 112 ? 6.883 5.078 -18.337 1.00 94.69 112 ASN A N 1
ATOM 936 C CA . ASN A 1 112 ? 6.145 4.463 -19.447 1.00 94.69 112 ASN A CA 1
ATOM 937 C C . ASN A 1 112 ? 4.870 3.716 -19.005 1.00 94.69 112 ASN A C 1
ATOM 939 O O . ASN A 1 112 ? 3.987 3.429 -19.827 1.00 94.69 112 ASN A O 1
ATOM 943 N N . LEU A 1 113 ? 4.714 3.438 -17.704 1.00 93.56 113 LEU A N 1
ATOM 944 C CA . LEU A 1 113 ? 3.450 2.943 -17.154 1.00 93.56 113 LEU A CA 1
ATOM 945 C C . LEU A 1 113 ? 2.358 4.020 -17.141 1.00 93.56 113 LEU A C 1
ATOM 947 O O . LEU A 1 113 ? 1.187 3.663 -17.068 1.00 93.56 113 LEU A O 1
ATOM 951 N N . GLN A 1 114 ? 2.732 5.304 -17.227 1.00 92.31 114 GLN A N 1
ATOM 952 C CA . GLN A 1 114 ? 1.827 6.460 -17.280 1.00 92.31 114 GLN A CA 1
ATOM 953 C C . GLN A 1 114 ? 0.812 6.514 -16.123 1.00 92.31 114 GLN A C 1
ATOM 955 O O . GLN A 1 114 ? -0.291 7.047 -16.255 1.00 92.31 114 GLN A O 1
ATOM 960 N N . LEU A 1 115 ? 1.210 6.006 -14.953 1.00 88.44 115 LEU A N 1
ATOM 961 C CA . LEU A 1 115 ? 0.380 5.980 -13.752 1.00 88.44 115 LEU A CA 1
ATOM 962 C C . LEU A 1 115 ? 0.162 7.405 -13.221 1.00 88.44 115 LEU A C 1
ATOM 964 O O . LEU A 1 115 ? 1.030 7.984 -12.574 1.00 88.44 115 LEU A O 1
ATOM 968 N N . ARG A 1 116 ? -1.021 7.968 -13.478 1.00 84.06 116 ARG A N 1
ATOM 969 C CA . ARG A 1 116 ? -1.483 9.244 -12.908 1.00 84.06 116 ARG A CA 1
ATOM 970 C C . ARG A 1 116 ? -2.509 8.965 -11.817 1.00 84.06 116 ARG A C 1
ATOM 972 O O . ARG A 1 116 ? -3.712 8.948 -12.071 1.00 84.06 116 ARG A O 1
ATOM 979 N N . ILE A 1 117 ? -2.016 8.667 -10.620 1.00 85.81 117 ILE A N 1
ATOM 980 C CA . ILE A 1 117 ? -2.852 8.308 -9.472 1.00 85.81 117 ILE A CA 1
ATOM 981 C C . ILE A 1 117 ? -2.841 9.461 -8.484 1.00 85.81 117 ILE A C 1
ATOM 983 O O . ILE A 1 117 ? -1.779 9.873 -8.026 1.00 85.81 117 ILE A O 1
ATOM 987 N N . ASP A 1 118 ? -4.026 9.972 -8.164 1.00 82.75 118 ASP A N 1
ATOM 988 C CA . ASP A 1 118 ? -4.169 10.979 -7.124 1.00 82.75 118 ASP A CA 1
ATOM 989 C C . ASP A 1 118 ? -4.063 10.312 -5.749 1.00 82.75 118 ASP A C 1
ATOM 991 O O . ASP A 1 118 ? -4.880 9.466 -5.374 1.00 82.75 118 ASP A O 1
ATOM 995 N N . THR A 1 119 ? -3.016 10.668 -5.012 1.00 86.44 119 THR A N 1
ATOM 996 C CA . THR A 1 119 ? -2.782 10.208 -3.643 1.00 86.44 119 THR A CA 1
ATOM 997 C C . THR A 1 119 ? -2.979 11.318 -2.612 1.00 86.44 119 THR A C 1
ATOM 999 O O . THR A 1 119 ? -2.698 11.081 -1.440 1.00 86.44 119 THR A O 1
ATOM 1002 N N . GLY A 1 120 ? -3.441 12.511 -3.010 1.00 84.56 120 GLY A N 1
ATOM 1003 C CA . GLY A 1 120 ? -3.567 13.678 -2.128 1.00 84.56 120 GLY A CA 1
ATOM 1004 C C . GLY A 1 120 ? -4.529 13.461 -0.957 1.00 84.56 120 GLY A C 1
ATOM 1005 O O . GLY A 1 120 ? -4.269 13.916 0.154 1.00 84.56 120 GLY A O 1
ATOM 1006 N N . ASP A 1 121 ? -5.585 12.678 -1.177 1.00 84.81 121 ASP A N 1
ATOM 1007 C CA . ASP A 1 121 ? -6.577 12.323 -0.154 1.00 84.81 121 ASP A CA 1
ATOM 1008 C C . ASP A 1 121 ? -6.119 11.196 0.793 1.00 84.81 121 ASP A C 1
ATOM 1010 O O . ASP A 1 121 ? -6.833 10.832 1.736 1.00 84.81 121 ASP A O 1
ATOM 1014 N N . LEU A 1 122 ? -4.954 10.588 0.543 1.00 90.38 122 LEU A N 1
ATOM 1015 C CA . LEU A 1 122 ? -4.429 9.485 1.343 1.00 90.38 122 LEU A CA 1
ATOM 1016 C C . LEU A 1 122 ? -3.384 9.969 2.336 1.00 90.38 122 LEU A C 1
ATOM 1018 O O . LEU A 1 122 ? -2.450 10.695 2.010 1.00 90.38 122 LEU A O 1
ATOM 1022 N N . HIS A 1 123 ? -3.490 9.475 3.567 1.00 93.31 123 HIS A N 1
ATOM 1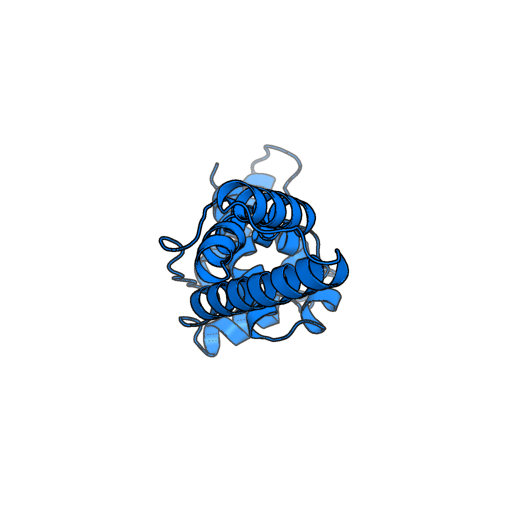023 C CA . HIS A 1 123 ? -2.529 9.819 4.599 1.00 93.31 123 HIS A CA 1
ATOM 1024 C C . HIS A 1 123 ? -1.119 9.275 4.258 1.00 93.31 123 HIS A C 1
ATOM 1026 O O . HIS A 1 123 ? -0.986 8.076 3.973 1.00 93.31 123 HIS A O 1
ATOM 1032 N N . PRO A 1 124 ? -0.037 10.074 4.382 1.00 92.00 124 PRO A N 1
ATOM 1033 C CA . PRO A 1 124 ? 1.322 9.655 4.014 1.00 92.00 124 PRO A CA 1
ATOM 1034 C C . PRO A 1 124 ? 1.811 8.392 4.733 1.00 92.00 124 PRO A C 1
ATOM 1036 O O . PRO A 1 124 ? 2.438 7.520 4.134 1.00 92.00 124 PRO A O 1
ATOM 1039 N N . ASN A 1 125 ? 1.469 8.230 6.019 1.00 92.38 125 ASN A N 1
ATOM 1040 C CA . ASN A 1 125 ? 1.811 7.008 6.762 1.00 92.38 125 ASN A CA 1
ATOM 1041 C C . ASN A 1 125 ? 1.201 5.754 6.133 1.00 92.38 125 ASN A C 1
ATOM 1043 O O . ASN A 1 125 ? 1.808 4.683 6.182 1.00 92.38 125 ASN A O 1
ATOM 1047 N N . ARG A 1 126 ? 0.013 5.872 5.534 1.00 93.25 126 ARG A N 1
ATOM 1048 C CA . ARG A 1 126 ? -0.666 4.740 4.921 1.00 93.25 126 ARG A CA 1
ATOM 1049 C C . ARG A 1 126 ? -0.030 4.368 3.590 1.00 93.25 126 ARG A C 1
ATOM 1051 O O . ARG A 1 126 ? 0.181 3.180 3.357 1.00 93.25 126 ARG A O 1
ATOM 1058 N N . LEU A 1 127 ? 0.349 5.360 2.784 1.00 94.00 127 LEU A N 1
ATOM 1059 C CA . LEU A 1 127 ? 1.139 5.152 1.568 1.00 94.00 127 LEU A CA 1
ATOM 1060 C C . LEU A 1 127 ? 2.457 4.443 1.898 1.00 94.00 127 LEU A C 1
ATOM 1062 O O . LEU A 1 127 ? 2.711 3.365 1.370 1.00 94.00 127 LEU A O 1
ATOM 1066 N N . ARG A 1 128 ? 3.211 4.932 2.891 1.00 93.56 128 ARG A N 1
ATOM 1067 C CA . ARG A 1 128 ? 4.448 4.281 3.359 1.00 93.56 128 ARG A CA 1
ATOM 1068 C C . ARG A 1 128 ? 4.226 2.848 3.847 1.00 93.56 128 ARG A C 1
ATOM 1070 O O . ARG A 1 128 ? 5.036 1.966 3.571 1.00 93.56 128 ARG A O 1
ATOM 1077 N N . GLN A 1 129 ? 3.141 2.580 4.583 1.00 93.62 129 GLN A N 1
ATOM 1078 C CA . GLN A 1 129 ? 2.796 1.215 5.005 1.00 93.62 129 GLN A CA 1
ATOM 1079 C C . GLN A 1 129 ? 2.546 0.298 3.801 1.00 93.62 129 GLN A C 1
ATOM 1081 O O . GLN A 1 129 ? 3.038 -0.828 3.789 1.00 93.62 129 GLN A O 1
ATOM 1086 N N . LEU A 1 130 ? 1.795 0.764 2.800 1.00 94.69 130 LEU A N 1
ATOM 1087 C CA . LEU A 1 130 ? 1.481 -0.008 1.598 1.00 94.69 130 LEU A CA 1
ATOM 1088 C C . LEU A 1 130 ? 2.703 -0.188 0.688 1.00 94.69 130 LEU A C 1
ATOM 1090 O O . LEU A 1 130 ? 2.923 -1.296 0.205 1.00 94.69 130 LEU A O 1
ATOM 1094 N N . SER A 1 131 ? 3.538 0.840 0.529 1.00 94.44 131 SER A N 1
ATOM 1095 C CA . SER A 1 131 ? 4.801 0.745 -0.208 1.00 94.44 131 SER A CA 1
ATOM 1096 C C . SER A 1 131 ? 5.730 -0.291 0.430 1.00 94.44 131 SER A C 1
ATOM 1098 O O . SER A 1 131 ? 6.170 -1.219 -0.244 1.00 94.44 131 SER A O 1
ATOM 1100 N N . LYS A 1 132 ? 5.924 -0.246 1.758 1.00 93.38 132 LYS A N 1
ATOM 1101 C CA . LYS A 1 132 ? 6.713 -1.255 2.496 1.00 93.38 132 LYS A CA 1
ATOM 1102 C C . LYS A 1 132 ? 6.178 -2.674 2.344 1.00 93.38 132 LYS A C 1
ATOM 1104 O O . LYS A 1 132 ? 6.927 -3.642 2.443 1.00 93.38 132 LYS A O 1
ATOM 1109 N N . ILE A 1 133 ? 4.869 -2.811 2.177 1.00 92.25 133 ILE A N 1
ATOM 1110 C CA . ILE A 1 133 ? 4.247 -4.094 1.881 1.00 92.25 133 ILE A CA 1
ATOM 1111 C C . ILE A 1 133 ? 4.627 -4.537 0.458 1.00 92.25 133 ILE A C 1
ATOM 1113 O O . ILE A 1 133 ? 5.061 -5.676 0.264 1.00 92.25 133 ILE A O 1
ATOM 1117 N N . GLY A 1 134 ? 4.506 -3.644 -0.526 1.00 92.62 134 GLY A N 1
ATOM 1118 C CA . GLY A 1 134 ? 4.837 -3.936 -1.919 1.00 92.62 134 GLY A CA 1
ATOM 1119 C C . GLY A 1 134 ? 6.320 -4.228 -2.153 1.00 92.62 134 GLY A C 1
ATOM 1120 O O . GLY A 1 134 ? 6.651 -5.151 -2.894 1.00 92.62 134 GLY A O 1
ATOM 1121 N N . SER A 1 135 ? 7.202 -3.545 -1.424 1.00 91.00 135 SER A N 1
ATOM 1122 C CA . SER A 1 135 ? 8.652 -3.749 -1.445 1.00 91.00 135 SER A CA 1
ATOM 1123 C C . SER A 1 135 ? 9.125 -5.004 -0.711 1.00 91.00 135 SER A C 1
ATOM 1125 O O . SER A 1 135 ? 10.326 -5.271 -0.690 1.00 91.00 135 SER A O 1
ATOM 1127 N N . ARG A 1 136 ? 8.215 -5.786 -0.109 1.00 90.81 136 ARG A N 1
ATOM 1128 C CA . ARG A 1 136 ? 8.517 -7.066 0.559 1.00 90.81 136 ARG A CA 1
ATOM 1129 C C . ARG A 1 136 ? 7.929 -8.267 -0.166 1.00 90.81 136 ARG A C 1
ATOM 1131 O O . ARG A 1 136 ? 8.606 -9.283 -0.270 1.00 90.81 136 ARG A O 1
ATOM 1138 N N . TYR A 1 137 ? 6.713 -8.171 -0.696 1.00 90.88 137 TYR A N 1
ATOM 1139 C CA . TYR A 1 137 ? 6.035 -9.329 -1.285 1.00 90.88 137 TYR A CA 1
ATOM 1140 C C . TYR A 1 137 ? 6.648 -9.805 -2.601 1.00 90.88 137 TYR A C 1
ATOM 1142 O O . TYR A 1 137 ? 6.899 -9.019 -3.503 1.00 90.88 137 TYR A O 1
ATOM 1150 N N . GLU A 1 138 ? 6.818 -11.112 -2.744 1.00 89.12 138 GLU A N 1
ATOM 1151 C CA . GLU A 1 138 ? 7.231 -11.730 -4.004 1.00 89.12 138 GLU A CA 1
ATOM 1152 C C . GLU A 1 138 ? 6.094 -11.735 -5.047 1.00 89.12 138 GLU A C 1
ATOM 1154 O O . GLU A 1 138 ? 4.914 -11.756 -4.671 1.00 89.12 138 GLU A O 1
ATOM 1159 N N . PRO A 1 139 ? 6.398 -11.814 -6.357 1.00 89.44 139 PRO A N 1
ATOM 1160 C CA . PRO A 1 139 ? 5.388 -11.832 -7.418 1.00 89.44 139 PRO A CA 1
ATOM 1161 C C . PRO A 1 139 ? 4.285 -12.884 -7.227 1.00 89.44 139 PRO A C 1
ATOM 1163 O O . PRO A 1 139 ? 3.111 -12.620 -7.488 1.00 89.44 139 PRO A O 1
ATOM 1166 N N . HIS A 1 140 ? 4.630 -14.072 -6.719 1.00 88.69 140 HIS A N 1
ATOM 1167 C CA . HIS A 1 140 ? 3.655 -15.133 -6.445 1.00 88.69 140 HIS A CA 1
ATOM 1168 C C . HIS A 1 140 ? 2.662 -14.755 -5.331 1.00 88.69 140 HIS A C 1
ATOM 1170 O O . HIS A 1 140 ? 1.506 -15.172 -5.369 1.00 88.69 140 HIS A O 1
ATOM 1176 N N . SER A 1 141 ? 3.084 -13.944 -4.355 1.00 91.12 141 SER A N 1
ATOM 1177 C CA . SER A 1 141 ? 2.218 -13.481 -3.267 1.00 91.12 141 SER A CA 1
ATOM 1178 C C . SER A 1 141 ? 1.167 -12.508 -3.790 1.00 91.12 141 SER A C 1
ATOM 1180 O O . SER A 1 141 ? -0.011 -12.644 -3.461 1.00 91.12 141 SER A O 1
ATOM 1182 N N . PHE A 1 142 ? 1.560 -11.600 -4.689 1.00 91.56 142 PHE A N 1
ATOM 1183 C CA . PHE A 1 142 ? 0.629 -10.684 -5.349 1.00 91.56 142 PHE A CA 1
ATOM 1184 C C . PHE A 1 142 ? -0.469 -11.414 -6.117 1.00 91.56 142 PHE A C 1
ATOM 1186 O O . PHE A 1 142 ? -1.622 -10.995 -6.067 1.00 91.56 142 PHE A O 1
ATOM 1193 N N . ARG A 1 143 ? -0.155 -12.535 -6.782 1.00 88.56 143 ARG A N 1
ATOM 1194 C CA . ARG A 1 143 ? -1.146 -13.333 -7.529 1.00 88.56 143 ARG A CA 1
ATOM 1195 C C . ARG A 1 143 ? -2.278 -13.874 -6.649 1.00 88.56 143 ARG A C 1
ATOM 1197 O O . ARG A 1 143 ? -3.363 -14.105 -7.169 1.00 88.56 143 ARG A O 1
ATOM 1204 N N . ARG A 1 144 ? -2.050 -14.037 -5.339 1.00 91.75 144 ARG A N 1
ATOM 1205 C CA . ARG A 1 144 ? -3.057 -14.502 -4.369 1.00 91.75 144 ARG A CA 1
ATOM 1206 C C . ARG A 1 144 ? -3.951 -13.390 -3.816 1.00 91.75 144 ARG A C 1
ATOM 1208 O O . ARG A 1 144 ? -4.928 -13.698 -3.138 1.00 91.75 144 ARG A O 1
ATOM 1215 N N . PHE A 1 145 ? -3.610 -12.123 -4.041 1.00 91.75 145 PHE A N 1
ATOM 1216 C CA . PHE A 1 145 ? -4.448 -11.004 -3.619 1.00 91.75 145 PHE A CA 1
ATOM 1217 C C . PHE A 1 145 ? -5.610 -10.794 -4.582 1.00 91.75 145 PHE A C 1
ATOM 1219 O O . PHE A 1 145 ? -5.501 -11.059 -5.783 1.00 91.75 145 PHE A O 1
ATOM 1226 N N . ASP A 1 146 ? -6.704 -10.250 -4.049 1.00 92.19 146 ASP A N 1
ATOM 1227 C CA . ASP A 1 146 ? -7.742 -9.653 -4.874 1.00 92.19 146 ASP A CA 1
ATOM 1228 C C . ASP A 1 146 ? -7.150 -8.522 -5.730 1.00 92.19 146 ASP A C 1
ATOM 1230 O O . ASP A 1 146 ? -6.136 -7.905 -5.388 1.00 92.19 146 ASP A O 1
ATOM 1234 N N . ASN A 1 147 ? -7.775 -8.263 -6.876 1.00 92.88 147 ASN A N 1
ATOM 1235 C CA . ASN A 1 147 ? -7.227 -7.341 -7.863 1.00 92.88 147 ASN A CA 1
ATOM 1236 C C . ASN A 1 147 ? -7.109 -5.904 -7.336 1.00 92.88 147 ASN A C 1
ATOM 1238 O O . ASN A 1 147 ? -6.099 -5.256 -7.596 1.00 92.88 147 ASN A O 1
ATOM 1242 N N . SER A 1 148 ? -8.077 -5.421 -6.549 1.00 91.81 148 SER A N 1
ATOM 1243 C CA . SER A 1 148 ? -8.035 -4.051 -6.021 1.00 91.81 148 SER A CA 1
ATOM 1244 C C . SER A 1 148 ? -6.838 -3.862 -5.089 1.00 91.81 148 SER A C 1
ATOM 1246 O O . SER A 1 148 ? -6.035 -2.952 -5.291 1.00 91.81 148 SER A O 1
ATOM 1248 N N . LYS A 1 149 ? -6.643 -4.783 -4.138 1.00 93.75 149 LYS A N 1
ATOM 1249 C CA . LYS A 1 149 ? -5.481 -4.791 -3.244 1.00 93.75 149 LYS A CA 1
ATOM 1250 C C . LYS A 1 149 ? -4.164 -4.944 -3.998 1.00 93.75 149 LYS A C 1
ATOM 1252 O O . LYS A 1 149 ? -3.210 -4.223 -3.716 1.00 93.75 149 LYS A O 1
ATOM 1257 N N . LYS A 1 150 ? -4.103 -5.886 -4.943 1.00 95.44 150 LYS A N 1
ATOM 1258 C CA . LYS A 1 150 ? -2.915 -6.161 -5.763 1.00 95.44 150 LYS A CA 1
ATOM 1259 C C . LYS A 1 150 ? -2.442 -4.900 -6.480 1.00 95.44 150 LYS A C 1
ATOM 1261 O O . LYS A 1 150 ? -1.292 -4.506 -6.308 1.00 95.44 150 LYS A O 1
ATOM 1266 N N . TYR A 1 151 ? -3.327 -4.266 -7.247 1.00 95.44 151 TYR A N 1
ATOM 1267 C CA . TYR A 1 151 ? -2.970 -3.097 -8.042 1.00 95.44 151 TYR A CA 1
ATOM 1268 C C . TYR A 1 151 ? -2.696 -1.877 -7.171 1.00 95.44 151 TYR A C 1
ATOM 1270 O O . TYR A 1 151 ? -1.713 -1.190 -7.415 1.00 95.44 151 TYR A O 1
ATOM 1278 N N . ALA A 1 152 ? -3.471 -1.664 -6.106 1.00 94.69 152 ALA A N 1
ATOM 1279 C CA . ALA A 1 152 ? -3.223 -0.572 -5.172 1.00 94.69 152 ALA A CA 1
ATOM 1280 C C . ALA A 1 152 ? -1.826 -0.647 -4.532 1.00 94.69 152 ALA A C 1
ATOM 1282 O O . ALA A 1 152 ? -1.118 0.355 -4.479 1.00 94.69 152 ALA A O 1
ATOM 1283 N N . ILE A 1 153 ? -1.403 -1.831 -4.073 1.00 95.50 153 ILE A N 1
ATOM 1284 C CA . ILE A 1 153 ? -0.073 -2.011 -3.472 1.00 95.50 153 ILE A CA 1
ATOM 1285 C C . ILE A 1 153 ? 1.032 -1.822 -4.518 1.00 95.50 153 ILE A C 1
ATOM 1287 O O . ILE A 1 153 ? 2.023 -1.162 -4.218 1.00 95.50 153 ILE A O 1
ATOM 1291 N N . LEU A 1 154 ? 0.874 -2.376 -5.727 1.00 96.00 154 LEU A N 1
ATOM 1292 C CA . LEU A 1 154 ? 1.862 -2.208 -6.801 1.00 96.00 154 LEU A CA 1
ATOM 1293 C C . LEU A 1 154 ? 2.015 -0.736 -7.192 1.00 96.00 154 LEU A C 1
ATOM 1295 O O . LEU A 1 154 ? 3.134 -0.249 -7.259 1.00 96.00 154 LEU A O 1
ATOM 1299 N N . VAL A 1 155 ? 0.906 -0.022 -7.384 1.00 95.31 155 VAL A N 1
ATOM 1300 C CA . VAL A 1 155 ? 0.895 1.414 -7.690 1.00 95.31 155 VAL A CA 1
ATOM 1301 C C . VAL A 1 155 ? 1.644 2.205 -6.626 1.00 95.31 155 VAL A C 1
ATOM 1303 O O . VAL A 1 155 ? 2.568 2.939 -6.955 1.00 95.31 155 VAL A O 1
ATOM 1306 N N . VAL A 1 156 ? 1.281 2.040 -5.350 1.00 95.19 156 VAL A N 1
ATOM 1307 C CA . VAL A 1 156 ? 1.907 2.806 -4.263 1.00 95.19 156 VAL A CA 1
ATOM 1308 C C . VAL A 1 156 ? 3.395 2.486 -4.149 1.00 95.19 156 VAL A C 1
ATOM 1310 O O . VAL A 1 156 ? 4.196 3.386 -3.929 1.00 95.19 156 VAL A O 1
ATOM 1313 N N . TYR A 1 157 ? 3.773 1.222 -4.340 1.00 95.38 157 TYR A N 1
ATOM 1314 C CA . TYR A 1 157 ? 5.175 0.826 -4.355 1.00 95.38 157 TYR A CA 1
ATOM 1315 C C . TYR A 1 157 ? 5.959 1.483 -5.501 1.00 95.38 157 TYR A C 1
ATOM 1317 O O . TYR A 1 157 ? 7.056 1.976 -5.273 1.00 95.38 157 TYR A O 1
ATOM 1325 N N . LEU A 1 158 ? 5.403 1.532 -6.715 1.00 94.81 158 LEU A N 1
ATOM 1326 C CA . LEU A 1 158 ? 6.056 2.178 -7.857 1.00 94.81 158 LEU A CA 1
ATOM 1327 C C . LEU A 1 158 ? 6.195 3.690 -7.668 1.00 94.81 158 LEU A C 1
ATOM 1329 O O . LEU A 1 158 ? 7.221 4.247 -8.038 1.00 94.81 158 LEU A O 1
ATOM 1333 N N . LEU A 1 159 ? 5.186 4.346 -7.087 1.00 92.69 159 LEU A N 1
ATOM 1334 C CA . LEU A 1 159 ? 5.248 5.776 -6.779 1.00 92.69 159 LEU A CA 1
ATOM 1335 C C . LEU A 1 159 ? 6.346 6.086 -5.756 1.00 92.69 159 LEU A C 1
ATOM 1337 O O . LEU A 1 159 ? 7.087 7.044 -5.949 1.00 92.69 159 LEU A O 1
ATOM 1341 N N . GLU A 1 160 ? 6.480 5.265 -4.710 1.00 92.12 160 GLU A N 1
ATOM 1342 C CA . GLU A 1 160 ? 7.590 5.389 -3.756 1.00 92.12 160 GLU A CA 1
ATOM 1343 C C . GLU A 1 160 ? 8.935 5.111 -4.437 1.00 92.12 160 GLU A C 1
ATOM 1345 O O . GLU A 1 160 ? 9.886 5.850 -4.234 1.00 92.12 160 GLU A O 1
ATOM 1350 N N . LEU A 1 161 ? 9.010 4.094 -5.304 1.00 92.31 161 LEU A N 1
ATOM 1351 C CA . LEU A 1 161 ? 10.245 3.753 -6.008 1.00 92.31 161 LEU A CA 1
ATOM 1352 C C . LEU A 1 161 ? 10.730 4.897 -6.910 1.00 92.31 161 LEU A C 1
ATOM 1354 O O . LEU A 1 161 ? 11.931 5.088 -7.037 1.00 92.31 161 LEU A O 1
ATOM 1358 N N . ILE A 1 162 ? 9.829 5.676 -7.519 1.00 91.44 162 ILE A N 1
ATOM 1359 C CA . ILE A 1 162 ? 10.223 6.892 -8.251 1.00 91.44 162 ILE A CA 1
ATO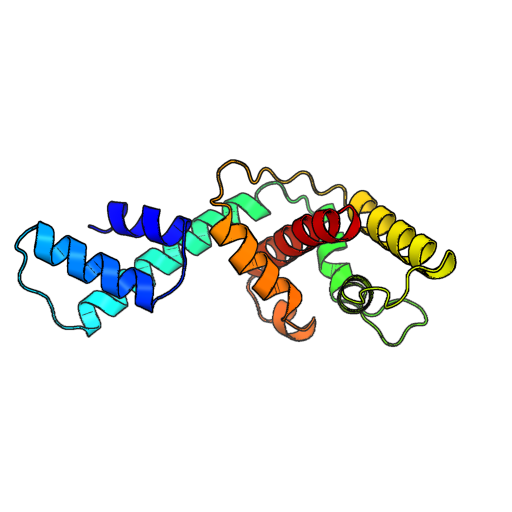M 1360 C C . ILE A 1 162 ? 10.899 7.893 -7.305 1.00 91.44 162 ILE A C 1
ATOM 1362 O O . ILE A 1 162 ? 11.918 8.466 -7.683 1.00 91.44 162 ILE A O 1
ATOM 1366 N N . GLN A 1 163 ? 10.345 8.102 -6.105 1.00 89.06 163 GLN A N 1
ATOM 1367 C CA . GLN A 1 163 ? 10.915 9.019 -5.109 1.00 89.06 163 GLN A CA 1
ATOM 1368 C C . GLN A 1 163 ? 12.298 8.529 -4.665 1.00 89.06 163 GLN A C 1
ATOM 1370 O O . GLN A 1 163 ? 13.270 9.258 -4.821 1.00 89.06 163 GLN A O 1
ATOM 1375 N N . ASP A 1 164 ? 12.408 7.257 -4.273 1.00 89.44 164 ASP A N 1
ATOM 1376 C CA . ASP A 1 164 ? 13.668 6.633 -3.840 1.00 89.44 164 ASP A CA 1
ATOM 1377 C C . ASP A 1 164 ? 14.768 6.643 -4.922 1.00 89.44 164 ASP A C 1
ATOM 1379 O O . ASP A 1 164 ? 15.951 6.578 -4.599 1.00 89.44 164 ASP A O 1
ATOM 1383 N N . LEU A 1 165 ? 14.400 6.651 -6.210 1.00 86.88 165 LEU A N 1
ATOM 1384 C CA . LEU A 1 165 ? 15.346 6.689 -7.335 1.00 86.88 165 LEU A CA 1
ATOM 1385 C C . LEU A 1 165 ? 15.713 8.111 -7.787 1.00 86.88 165 LEU A C 1
ATOM 1387 O O . LEU A 1 165 ? 16.648 8.259 -8.575 1.00 86.88 165 LEU A O 1
ATOM 1391 N N . THR A 1 166 ? 14.961 9.125 -7.352 1.00 86.19 166 THR A N 1
ATOM 1392 C CA . THR A 1 166 ? 15.178 10.533 -7.730 1.00 86.19 166 THR A CA 1
ATOM 1393 C C . THR A 1 166 ? 15.856 11.339 -6.615 1.00 86.19 166 THR A C 1
ATOM 1395 O O . THR A 1 166 ? 16.507 12.338 -6.925 1.00 86.19 166 THR A O 1
ATOM 1398 N N . ASP A 1 167 ? 15.717 10.907 -5.357 1.00 76.38 167 ASP A N 1
ATOM 1399 C CA . ASP A 1 167 ? 16.368 11.482 -4.166 1.00 76.38 167 ASP A CA 1
ATOM 1400 C C . ASP A 1 167 ? 17.843 11.048 -4.012 1.00 76.38 167 ASP A C 1
ATOM 1402 O O . ASP A 1 167 ? 18.667 11.908 -3.613 1.00 76.38 167 ASP A O 1
#